Protein AF-A0A920Q979-F1 (afdb_monomer_lite)

Structure (mmCIF, N/CA/C/O backbone):
data_AF-A0A920Q979-F1
#
_entry.id   AF-A0A920Q979-F1
#
loop_
_atom_site.group_PDB
_atom_site.id
_atom_site.type_symbol
_atom_site.label_atom_id
_atom_site.label_alt_id
_atom_site.label_comp_id
_atom_site.label_asym_id
_atom_site.label_entity_id
_atom_site.label_seq_id
_atom_site.pdbx_PDB_ins_code
_atom_site.Cartn_x
_atom_site.Cartn_y
_atom_site.Cartn_z
_atom_site.occupancy
_atom_site.B_iso_or_equiv
_atom_site.auth_seq_id
_atom_site.auth_comp_id
_atom_site.auth_asym_id
_atom_site.auth_atom_id
_atom_site.pdbx_PDB_model_num
ATOM 1 N N . MET A 1 1 ? 5.033 8.538 -13.332 1.00 61.97 1 MET A N 1
ATOM 2 C CA . MET A 1 1 ? 4.486 7.210 -12.969 1.00 61.97 1 MET A CA 1
ATOM 3 C C . MET A 1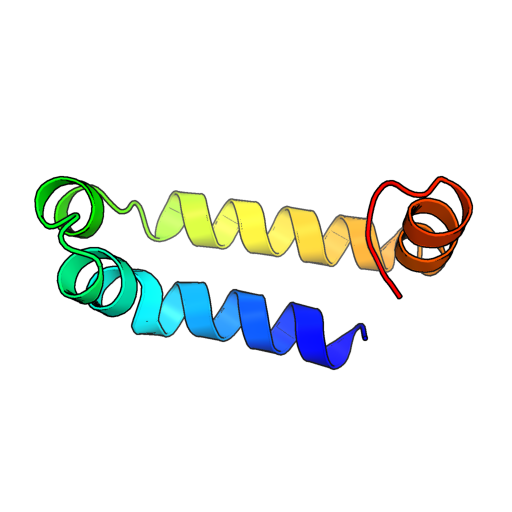 1 ? 5.115 6.570 -11.739 1.00 61.97 1 MET A C 1
ATOM 5 O O . MET A 1 1 ? 4.432 6.518 -10.731 1.00 61.97 1 MET A O 1
ATOM 9 N N . ARG A 1 2 ? 6.381 6.120 -11.732 1.00 67.69 2 ARG A N 1
ATOM 10 C CA . ARG A 1 2 ? 6.939 5.402 -10.556 1.00 67.69 2 ARG A CA 1
ATOM 11 C C . ARG A 1 2 ? 6.913 6.232 -9.258 1.00 67.69 2 ARG A C 1
ATOM 13 O O . ARG A 1 2 ? 6.535 5.726 -8.211 1.00 67.69 2 ARG A O 1
ATOM 20 N N . ALA A 1 3 ? 7.210 7.531 -9.355 1.00 77.31 3 ALA A N 1
ATOM 21 C CA . ALA A 1 3 ? 7.080 8.476 -8.242 1.00 77.31 3 ALA A CA 1
ATOM 22 C C . ALA A 1 3 ? 5.619 8.728 -7.811 1.00 77.31 3 ALA A C 1
ATOM 24 O O . ALA A 1 3 ? 5.367 8.902 -6.627 1.00 77.31 3 ALA A O 1
ATOM 25 N N . GLN A 1 4 ? 4.658 8.696 -8.745 1.00 82.31 4 GLN A N 1
ATOM 26 C CA . GLN A 1 4 ? 3.228 8.855 -8.435 1.00 82.31 4 GLN A CA 1
ATOM 27 C C . GLN A 1 4 ? 2.671 7.636 -7.699 1.00 82.31 4 GLN A C 1
ATOM 29 O O . GLN A 1 4 ? 1.911 7.811 -6.759 1.00 82.31 4 GLN A O 1
ATOM 34 N N . ILE A 1 5 ? 3.071 6.418 -8.082 1.00 84.88 5 ILE A N 1
ATOM 35 C CA . ILE A 1 5 ? 2.653 5.198 -7.376 1.00 84.88 5 ILE A CA 1
ATOM 36 C C . ILE A 1 5 ? 3.239 5.183 -5.967 1.00 84.88 5 ILE A C 1
ATOM 38 O O . ILE A 1 5 ? 2.504 4.980 -5.012 1.00 84.88 5 ILE A O 1
ATOM 42 N N . THR A 1 6 ? 4.536 5.469 -5.824 1.00 85.50 6 THR A N 1
ATOM 43 C CA . THR A 1 6 ? 5.170 5.633 -4.508 1.00 85.50 6 THR A CA 1
ATOM 44 C C . THR A 1 6 ? 4.411 6.634 -3.644 1.00 85.50 6 THR A C 1
ATOM 46 O O . THR A 1 6 ? 4.033 6.299 -2.527 1.00 85.50 6 THR A O 1
ATOM 49 N N . TRP A 1 7 ? 4.137 7.823 -4.184 1.00 89.38 7 TRP A N 1
ATOM 50 C CA . TRP A 1 7 ? 3.393 8.857 -3.475 1.00 89.38 7 TRP A CA 1
ATOM 51 C C . TRP A 1 7 ? 1.987 8.388 -3.078 1.00 89.38 7 TRP A C 1
ATOM 53 O O . TRP A 1 7 ? 1.598 8.563 -1.930 1.00 89.38 7 TRP A O 1
ATOM 63 N N . ALA A 1 8 ? 1.247 7.744 -3.986 1.00 89.62 8 ALA A N 1
ATOM 64 C CA . ALA A 1 8 ? -0.105 7.258 -3.717 1.00 89.62 8 ALA A CA 1
ATOM 65 C C . ALA A 1 8 ? -0.130 6.180 -2.623 1.00 89.62 8 ALA A C 1
ATOM 67 O O . ALA A 1 8 ? -0.981 6.227 -1.739 1.00 89.62 8 ALA A O 1
ATOM 68 N N . LEU A 1 9 ? 0.825 5.242 -2.637 1.00 91.00 9 LEU A N 1
ATOM 69 C CA . LEU A 1 9 ? 0.969 4.251 -1.568 1.00 91.00 9 LEU A CA 1
ATOM 70 C C . LEU A 1 9 ? 1.233 4.953 -0.226 1.00 91.00 9 LEU A C 1
ATOM 72 O O . LEU A 1 9 ? 0.565 4.668 0.766 1.00 91.00 9 LEU A O 1
ATOM 76 N N . ASP A 1 10 ? 2.131 5.936 -0.197 1.00 92.12 10 ASP A N 1
ATOM 77 C CA . ASP A 1 10 ? 2.421 6.675 1.034 1.00 92.12 10 ASP A CA 1
ATOM 78 C C . ASP A 1 10 ? 1.200 7.462 1.542 1.00 92.12 10 ASP A C 1
ATOM 80 O O . ASP A 1 10 ? 0.951 7.472 2.747 1.00 92.12 10 ASP A O 1
ATOM 84 N N . GLN A 1 11 ? 0.384 8.035 0.649 1.00 93.25 11 GLN A N 1
ATOM 85 C CA . GLN A 1 11 ? -0.881 8.675 1.030 1.00 93.25 11 GLN A CA 1
ATOM 86 C C . GLN A 1 11 ? -1.873 7.688 1.648 1.00 93.25 11 GLN A C 1
ATOM 88 O O . GLN A 1 11 ? -2.462 7.996 2.678 1.00 93.25 11 GLN A O 1
ATOM 93 N N . ILE A 1 12 ? -2.021 6.486 1.083 1.00 91.38 12 ILE A N 1
ATOM 94 C CA . ILE A 1 12 ? -2.907 5.454 1.647 1.00 91.38 12 ILE A CA 1
ATOM 95 C C . ILE A 1 12 ? -2.408 5.014 3.030 1.00 91.38 12 ILE A C 1
ATOM 97 O O . ILE A 1 12 ? -3.207 4.798 3.936 1.00 91.38 12 ILE A O 1
ATOM 101 N N . LYS A 1 13 ? -1.090 4.922 3.234 1.00 91.06 13 LYS A N 1
ATOM 102 C CA . LYS A 1 13 ? -0.524 4.572 4.545 1.00 91.06 13 LYS A CA 1
ATOM 103 C C . LYS A 1 13 ? -0.779 5.647 5.598 1.00 91.06 13 LYS A C 1
ATOM 105 O O . LYS A 1 13 ? -1.051 5.318 6.747 1.00 91.06 13 LYS A O 1
ATOM 110 N N . GLN A 1 14 ? -0.630 6.913 5.216 1.00 92.19 14 GLN A N 1
ATOM 111 C CA . GLN A 1 14 ? -0.705 8.048 6.137 1.00 92.19 14 GLN A CA 1
ATOM 112 C C . GLN A 1 14 ? -2.146 8.458 6.435 1.00 92.19 14 GLN A C 1
ATOM 114 O O . GLN A 1 14 ? -2.465 8.742 7.583 1.00 92.19 14 GLN A O 1
ATOM 119 N N . ASN A 1 15 ? -3.006 8.435 5.417 1.00 93.94 15 ASN A N 1
ATOM 120 C CA . ASN A 1 15 ? -4.340 9.030 5.465 1.00 93.94 15 ASN A CA 1
ATOM 121 C C . ASN A 1 15 ? -5.455 8.007 5.201 1.00 93.94 15 ASN A C 1
ATOM 123 O O . ASN A 1 15 ? -6.624 8.368 5.187 1.00 93.94 15 ASN A O 1
ATOM 127 N N . GLY A 1 16 ? -5.135 6.726 4.978 1.00 91.25 16 GLY A N 1
ATOM 128 C CA . GLY A 1 16 ? -6.117 5.720 4.556 1.00 91.25 16 GLY A CA 1
ATOM 129 C C . GLY A 1 16 ? -7.270 5.515 5.539 1.00 91.25 16 GLY A C 1
ATOM 130 O O . GLY A 1 16 ? -8.388 5.263 5.103 1.00 91.25 16 GLY A O 1
ATOM 131 N N . LYS A 1 17 ? -7.028 5.676 6.847 1.00 93.06 17 LYS A N 1
ATOM 132 C CA . LYS A 1 17 ? -8.099 5.641 7.858 1.00 93.06 17 LYS A CA 1
ATOM 133 C C . LYS A 1 17 ? -9.075 6.798 7.679 1.00 93.06 17 LYS A C 1
ATOM 135 O O . LYS A 1 17 ? -10.277 6.564 7.604 1.00 93.06 17 LYS A O 1
ATOM 140 N N . ASP A 1 18 ? -8.551 8.011 7.546 1.00 93.75 18 ASP A N 1
ATOM 141 C CA . ASP A 1 18 ? -9.362 9.215 7.365 1.00 93.75 18 ASP A CA 1
ATOM 142 C C . ASP A 1 18 ? -10.127 9.152 6.039 1.00 93.75 18 ASP A C 1
ATOM 144 O O . ASP A 1 18 ? -11.328 9.392 6.011 1.00 93.75 18 ASP A O 1
ATOM 148 N N . MET A 1 19 ? -9.482 8.693 4.960 1.00 94.25 19 MET A N 1
ATOM 149 C CA . MET A 1 19 ? -10.134 8.490 3.660 1.00 94.25 19 MET A CA 1
ATOM 150 C C . MET A 1 19 ? -11.289 7.478 3.730 1.00 94.25 19 MET A C 1
ATOM 152 O O . MET A 1 19 ? -12.315 7.673 3.080 1.00 94.25 19 MET A O 1
ATOM 156 N N . LEU A 1 20 ? -11.137 6.392 4.497 1.00 94.56 20 LEU A N 1
ATOM 157 C CA . LEU A 1 20 ? -12.201 5.403 4.698 1.00 94.56 20 LEU A CA 1
ATOM 158 C C . LEU A 1 20 ? -13.359 5.986 5.514 1.00 94.56 20 LEU A C 1
ATOM 160 O O . LEU A 1 20 ? -14.516 5.795 5.142 1.00 94.56 20 LEU A O 1
ATOM 164 N N . ALA A 1 21 ? -13.060 6.729 6.580 1.00 94.50 21 ALA A N 1
ATOM 165 C CA . ALA A 1 21 ? -14.074 7.383 7.401 1.00 94.50 21 ALA A CA 1
ATOM 166 C C . ALA A 1 21 ? -14.851 8.453 6.610 1.00 94.50 21 ALA A C 1
ATOM 168 O O . ALA A 1 21 ? -16.079 8.447 6.613 1.00 94.50 21 ALA A O 1
ATOM 169 N N . GLU A 1 22 ? -14.158 9.313 5.858 1.00 95.00 22 GLU A N 1
ATOM 170 C CA . GLU A 1 22 ? -14.768 10.342 4.999 1.00 95.00 22 GLU A CA 1
ATOM 171 C C . GLU A 1 22 ? -15.659 9.745 3.901 1.00 95.00 22 GLU A C 1
ATOM 173 O O . GLU A 1 22 ? -16.664 10.342 3.514 1.00 95.00 22 GLU A O 1
ATOM 178 N N . ALA A 1 23 ? -15.321 8.548 3.417 1.00 95.19 23 ALA A N 1
ATOM 179 C CA . ALA A 1 23 ? -16.125 7.804 2.453 1.00 95.19 23 ALA A CA 1
ATOM 180 C C . ALA A 1 23 ? -17.322 7.058 3.085 1.00 95.19 23 ALA A C 1
ATOM 182 O O . ALA A 1 23 ? -18.085 6.418 2.360 1.00 95.19 23 ALA A O 1
ATOM 183 N N . GLY A 1 24 ? -17.509 7.143 4.409 1.00 96.56 24 GLY A N 1
ATOM 184 C CA . GLY A 1 24 ? -18.602 6.497 5.141 1.00 96.56 24 GLY A CA 1
ATOM 185 C C . GLY A 1 24 ? -18.336 5.041 5.540 1.00 96.56 24 GLY A C 1
ATOM 186 O O . GLY A 1 24 ? -19.274 4.324 5.880 1.00 96.56 24 GLY A O 1
ATOM 187 N N . PHE A 1 25 ? -17.079 4.588 5.504 1.00 95.38 25 PHE A N 1
ATOM 188 C CA . PHE A 1 25 ? -16.656 3.234 5.881 1.00 95.38 25 PHE A CA 1
ATOM 189 C C . PHE A 1 25 ? -15.949 3.214 7.247 1.00 95.38 25 PHE A C 1
ATOM 191 O O . PHE A 1 25 ? -14.808 2.766 7.363 1.00 95.38 25 PHE A O 1
ATOM 198 N N . GLU A 1 26 ? -16.624 3.693 8.292 1.00 94.50 26 GLU A N 1
ATOM 199 C CA . GLU A 1 26 ? -16.071 3.823 9.653 1.00 94.50 26 GLU A CA 1
ATOM 200 C C . GLU A 1 26 ? -15.554 2.487 10.221 1.00 94.50 26 GLU A C 1
ATOM 202 O O . GLU A 1 26 ? -14.424 2.415 10.698 1.00 94.50 26 GLU A O 1
ATOM 207 N N . GLU A 1 27 ? -16.316 1.398 10.074 1.00 94.56 27 GLU A N 1
ATOM 208 C CA . GLU A 1 27 ? -15.907 0.060 10.537 1.00 94.56 27 GLU A CA 1
ATOM 209 C C . GLU A 1 27 ? -14.634 -0.435 9.824 1.00 94.56 27 GLU A C 1
ATOM 211 O O . GLU A 1 27 ? -13.736 -1.010 10.440 1.00 94.56 27 GLU A O 1
ATOM 216 N N . ALA A 1 28 ? -14.506 -0.156 8.523 1.00 92.44 28 ALA A N 1
ATOM 217 C CA . ALA A 1 28 ? -13.309 -0.510 7.763 1.00 92.44 28 ALA A CA 1
ATOM 218 C C . ALA A 1 28 ? -12.103 0.366 8.144 1.00 92.44 28 ALA A C 1
ATOM 220 O O . ALA A 1 28 ? -10.972 -0.120 8.138 1.00 92.44 28 ALA A O 1
ATOM 221 N N . ALA A 1 29 ? -12.327 1.639 8.487 1.00 93.25 29 ALA A N 1
ATOM 222 C CA . ALA A 1 29 ? -11.280 2.539 8.966 1.00 93.25 29 ALA A CA 1
ATOM 223 C C . ALA A 1 29 ? -10.690 2.059 10.304 1.00 93.25 29 ALA A C 1
ATOM 225 O O . ALA A 1 29 ? -9.468 2.080 10.494 1.00 93.25 29 ALA A O 1
ATOM 226 N N . GLU A 1 30 ? -11.542 1.579 11.214 1.00 93.69 30 GLU A N 1
ATOM 227 C CA . GLU A 1 30 ? -11.122 0.987 12.488 1.00 93.69 30 GLU A CA 1
ATOM 228 C C . GLU A 1 30 ? -10.382 -0.339 12.288 1.00 93.69 30 GLU A C 1
ATOM 230 O O . GLU A 1 30 ? -9.338 -0.565 12.907 1.00 93.69 30 GLU A O 1
ATOM 235 N N . ALA A 1 31 ? -10.876 -1.178 11.375 1.00 95.12 31 ALA A N 1
ATOM 236 C CA . ALA A 1 31 ? -10.290 -2.474 11.049 1.00 95.12 31 ALA A CA 1
ATOM 237 C C . ALA A 1 31 ? -9.037 -2.398 10.155 1.00 95.12 31 ALA A C 1
ATOM 239 O O . ALA A 1 31 ? -8.443 -3.437 9.855 1.00 95.12 31 ALA A O 1
ATOM 240 N N . LEU A 1 32 ? -8.618 -1.205 9.710 1.00 92.12 32 LEU A N 1
ATOM 241 C CA . LEU A 1 32 ? -7.469 -1.061 8.819 1.00 92.12 32 LEU A CA 1
ATOM 242 C C . LEU A 1 32 ? -6.168 -1.496 9.511 1.00 92.12 32 LEU A C 1
ATOM 244 O O . LEU A 1 32 ? -5.614 -0.786 10.360 1.00 92.12 32 LEU A O 1
ATOM 248 N N . ASP A 1 33 ? -5.647 -2.641 9.074 1.00 94.81 33 ASP A N 1
ATOM 249 C CA . ASP A 1 33 ? -4.356 -3.176 9.493 1.00 94.81 33 ASP A CA 1
ATOM 250 C C . ASP A 1 33 ? -3.209 -2.455 8.767 1.00 94.81 33 ASP A C 1
ATOM 252 O O . ASP A 1 33 ? -2.920 -2.683 7.587 1.00 94.81 33 ASP A O 1
ATOM 256 N N . LEU A 1 34 ? -2.538 -1.567 9.501 1.00 90.62 34 LEU A N 1
ATOM 257 C CA . LEU A 1 34 ? -1.429 -0.768 8.985 1.00 90.62 34 LEU A CA 1
ATOM 258 C C . LEU A 1 34 ? -0.166 -1.593 8.707 1.00 90.62 34 LEU A C 1
ATOM 260 O O . LEU A 1 34 ? 0.642 -1.181 7.872 1.00 90.62 34 LEU A O 1
ATOM 264 N N . GLN A 1 35 ? 0.018 -2.730 9.384 1.00 92.75 35 GLN A N 1
ATOM 265 C CA . GLN A 1 35 ? 1.162 -3.606 9.145 1.00 92.75 35 GLN A CA 1
ATOM 266 C C . GLN A 1 35 ? 0.949 -4.393 7.855 1.00 92.75 35 GLN A C 1
ATOM 268 O O . GLN A 1 35 ? 1.806 -4.357 6.974 1.00 92.75 35 GLN A O 1
ATOM 273 N N . MET A 1 36 ? -0.229 -5.001 7.692 1.00 93.56 36 MET A N 1
ATOM 274 C CA . MET A 1 36 ? -0.599 -5.675 6.446 1.00 93.56 36 MET A CA 1
ATOM 275 C C . MET A 1 36 ? -0.532 -4.713 5.251 1.00 93.56 36 MET A C 1
ATOM 277 O O . MET A 1 36 ? -0.039 -5.072 4.180 1.00 93.56 36 MET A O 1
ATOM 281 N N . LEU A 1 37 ? -0.982 -3.466 5.435 1.00 93.25 37 LEU A N 1
ATOM 282 C CA . LEU A 1 37 ? -0.875 -2.428 4.414 1.00 93.25 37 LEU A CA 1
ATOM 283 C C . LEU A 1 37 ? 0.588 -2.118 4.066 1.00 93.25 37 LEU A C 1
ATOM 285 O O . LEU A 1 37 ? 0.923 -2.025 2.886 1.00 93.25 37 LEU A O 1
ATOM 289 N N . ALA A 1 38 ? 1.466 -1.971 5.061 1.00 91.44 38 ALA A N 1
ATOM 290 C CA . ALA A 1 38 ? 2.885 -1.712 4.828 1.00 91.44 38 ALA A CA 1
ATOM 291 C C . ALA A 1 38 ? 3.567 -2.863 4.067 1.00 91.44 38 ALA A C 1
ATOM 293 O O . ALA A 1 38 ? 4.318 -2.606 3.124 1.00 91.44 38 ALA A O 1
ATOM 294 N N . ASP A 1 39 ? 3.258 -4.111 4.418 1.00 95.31 39 ASP A N 1
ATOM 295 C CA . ASP A 1 39 ? 3.817 -5.294 3.758 1.00 95.31 39 ASP A CA 1
ATOM 296 C C . ASP A 1 39 ? 3.360 -5.382 2.292 1.00 95.31 39 ASP A C 1
ATOM 298 O O . ASP A 1 39 ? 4.164 -5.628 1.386 1.00 95.31 39 ASP A O 1
ATOM 302 N N . ALA A 1 40 ? 2.081 -5.096 2.026 1.00 94.19 40 ALA A N 1
ATOM 303 C CA . ALA A 1 40 ? 1.550 -5.034 0.667 1.00 94.19 40 ALA A CA 1
ATOM 304 C C . ALA A 1 40 ? 2.216 -3.923 -0.164 1.00 94.19 40 ALA A C 1
ATOM 306 O O . ALA A 1 40 ? 2.527 -4.120 -1.342 1.00 94.19 40 ALA A O 1
ATOM 307 N N . GLN A 1 41 ? 2.473 -2.760 0.440 1.00 93.62 41 GLN A N 1
ATOM 308 C CA . GLN A 1 41 ? 3.159 -1.655 -0.230 1.00 93.62 41 GLN A CA 1
ATOM 309 C C . GLN A 1 41 ? 4.588 -2.015 -0.618 1.00 93.62 41 GLN A C 1
ATOM 311 O O . GLN A 1 41 ? 5.008 -1.704 -1.734 1.00 93.62 41 GLN A O 1
ATOM 316 N N . GLU A 1 42 ? 5.319 -2.689 0.266 1.00 94.25 42 GLU A N 1
ATOM 317 C CA . GLU A 1 42 ? 6.675 -3.142 -0.028 1.00 94.25 42 GLU A CA 1
ATOM 318 C C . GLU A 1 42 ? 6.682 -4.170 -1.166 1.00 94.25 42 GLU A C 1
ATOM 320 O O . GLU A 1 42 ? 7.451 -4.033 -2.118 1.00 94.25 42 GLU A O 1
ATOM 325 N N . ALA A 1 43 ? 5.750 -5.127 -1.154 1.00 94.25 43 ALA A N 1
ATOM 326 C CA . ALA A 1 43 ? 5.611 -6.105 -2.232 1.00 94.25 43 ALA A CA 1
ATOM 327 C C . ALA A 1 43 ? 5.337 -5.443 -3.599 1.00 94.25 43 ALA A C 1
ATOM 329 O O . ALA A 1 43 ? 5.928 -5.826 -4.614 1.00 94.25 43 ALA A O 1
ATOM 330 N N . ILE A 1 44 ? 4.487 -4.410 -3.638 1.00 90.56 44 ILE A N 1
ATOM 331 C CA . ILE A 1 44 ? 4.218 -3.634 -4.860 1.00 90.56 44 ILE A CA 1
ATOM 332 C C . ILE A 1 44 ? 5.484 -2.901 -5.326 1.00 90.56 44 ILE A C 1
ATOM 334 O O . ILE A 1 44 ? 5.817 -2.931 -6.516 1.00 90.56 44 ILE A O 1
ATOM 338 N N . ARG A 1 45 ? 6.210 -2.254 -4.405 1.00 89.94 45 ARG A N 1
ATOM 339 C CA . ARG A 1 45 ? 7.456 -1.530 -4.712 1.00 89.94 45 ARG A CA 1
ATOM 340 C C . ARG A 1 45 ? 8.524 -2.469 -5.273 1.00 89.94 45 ARG A C 1
ATOM 342 O O . ARG A 1 45 ? 9.126 -2.134 -6.296 1.00 89.94 45 ARG A O 1
ATOM 349 N N . ALA A 1 46 ? 8.701 -3.637 -4.658 1.00 92.38 46 ALA A N 1
ATOM 350 C CA . ALA A 1 46 ? 9.615 -4.679 -5.115 1.00 92.38 46 ALA A CA 1
ATOM 351 C C . ALA A 1 46 ? 9.240 -5.166 -6.522 1.00 92.38 46 ALA A C 1
ATOM 353 O O . ALA A 1 46 ? 10.062 -5.119 -7.435 1.00 92.38 46 ALA A O 1
ATOM 354 N N . ARG A 1 47 ? 7.963 -5.495 -6.763 1.00 90.69 47 ARG A N 1
ATOM 355 C CA . ARG A 1 47 ? 7.509 -5.958 -8.084 1.00 90.69 47 ARG A CA 1
ATOM 356 C C . ARG A 1 47 ? 7.747 -4.926 -9.192 1.00 90.69 47 ARG A C 1
ATOM 358 O O . ARG A 1 47 ? 8.139 -5.292 -10.300 1.00 90.69 47 ARG A O 1
ATOM 365 N N . LEU A 1 48 ? 7.532 -3.643 -8.896 1.00 88.75 48 LEU A N 1
ATOM 366 C CA . LEU A 1 48 ? 7.806 -2.534 -9.816 1.00 88.75 48 LEU A CA 1
ATOM 367 C C . LEU A 1 48 ? 9.303 -2.250 -9.997 1.00 88.75 48 LEU A C 1
ATOM 369 O O . LEU A 1 48 ? 9.669 -1.472 -10.879 1.00 88.75 48 LEU A O 1
ATOM 373 N N . ALA A 1 49 ? 10.172 -2.745 -9.113 1.00 88.81 49 ALA A N 1
ATOM 374 C CA . ALA A 1 49 ? 11.628 -2.692 -9.269 1.00 88.81 49 ALA A CA 1
ATOM 375 C C . ALA A 1 49 ? 12.126 -3.821 -10.155 1.00 88.81 49 ALA A C 1
ATOM 377 O O . ALA A 1 49 ? 12.926 -3.569 -11.054 1.00 88.81 49 ALA A O 1
ATOM 378 N N . ASP A 1 50 ? 11.570 -5.010 -9.955 1.00 93.88 50 ASP A N 1
ATOM 379 C CA . ASP A 1 50 ? 11.930 -6.206 -10.704 1.00 93.88 50 ASP A CA 1
ATOM 380 C C . ASP A 1 50 ? 11.477 -6.148 -12.171 1.00 93.88 50 ASP A C 1
ATOM 382 O O . ASP A 1 50 ? 12.137 -6.709 -13.042 1.00 93.88 50 ASP A O 1
ATOM 386 N N . ASP A 1 51 ? 10.367 -5.464 -12.480 1.00 90.94 51 ASP A N 1
ATOM 387 C CA . ASP A 1 51 ? 9.902 -5.257 -13.860 1.00 90.94 51 ASP A CA 1
ATOM 388 C C . ASP A 1 51 ? 9.535 -3.785 -14.117 1.00 90.94 51 ASP A C 1
ATOM 390 O O . ASP A 1 51 ? 8.371 -3.390 -13.988 1.00 90.94 51 ASP A O 1
ATOM 394 N N . PRO A 1 52 ? 10.511 -2.950 -14.523 1.00 85.06 52 PRO A N 1
ATOM 395 C CA . PRO A 1 52 ? 10.281 -1.537 -14.825 1.00 85.06 52 PRO A CA 1
ATOM 396 C C . PRO A 1 52 ? 9.278 -1.292 -15.963 1.00 85.06 52 PRO A C 1
ATOM 398 O O . PRO A 1 52 ? 8.722 -0.199 -16.063 1.00 85.06 52 PRO A O 1
ATOM 401 N N . GLN A 1 53 ? 9.036 -2.292 -16.819 1.00 90.00 53 GLN A N 1
ATOM 402 C CA . GLN A 1 53 ? 8.086 -2.207 -17.932 1.00 90.00 53 GLN A CA 1
ATOM 403 C C . GLN A 1 53 ? 6.675 -2.654 -17.546 1.00 90.00 53 GLN A C 1
ATOM 405 O O . GLN A 1 53 ? 5.769 -2.547 -18.370 1.00 90.00 53 GLN A O 1
ATOM 410 N N . LEU A 1 54 ? 6.460 -3.132 -16.317 1.00 89.25 54 LEU A N 1
ATOM 411 C CA . LEU A 1 54 ? 5.184 -3.696 -15.880 1.00 89.25 54 LEU A CA 1
ATOM 412 C C . LEU A 1 54 ? 4.000 -2.756 -16.127 1.00 89.25 54 LEU A C 1
ATOM 414 O O . LEU A 1 54 ? 2.950 -3.201 -16.580 1.00 89.25 54 LEU A O 1
ATOM 418 N N . ILE A 1 55 ? 4.181 -1.455 -15.882 1.00 87.12 55 ILE A N 1
ATOM 419 C CA . ILE A 1 55 ? 3.116 -0.466 -16.086 1.00 87.12 55 ILE A CA 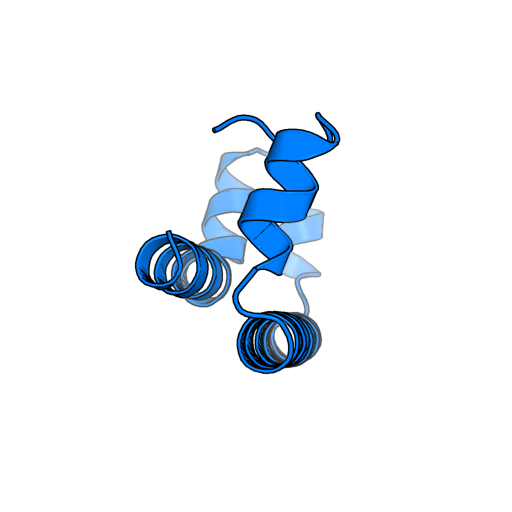1
ATOM 420 C C . ILE A 1 55 ? 2.828 -0.277 -17.578 1.00 87.12 55 ILE A C 1
ATOM 422 O O . ILE A 1 55 ? 1.667 -0.256 -17.968 1.00 87.12 55 ILE A O 1
ATOM 426 N N . SER A 1 56 ? 3.868 -0.204 -18.417 1.00 89.38 56 SER A N 1
ATOM 427 C CA . SER A 1 56 ? 3.693 -0.131 -19.875 1.00 89.38 56 SER A CA 1
ATOM 428 C C . SER A 1 56 ? 2.938 -1.353 -20.385 1.00 89.38 56 SER A C 1
ATOM 430 O O . SER A 1 56 ? 1.939 -1.202 -21.072 1.00 89.38 56 SER A O 1
ATOM 432 N N . LYS A 1 57 ? 3.33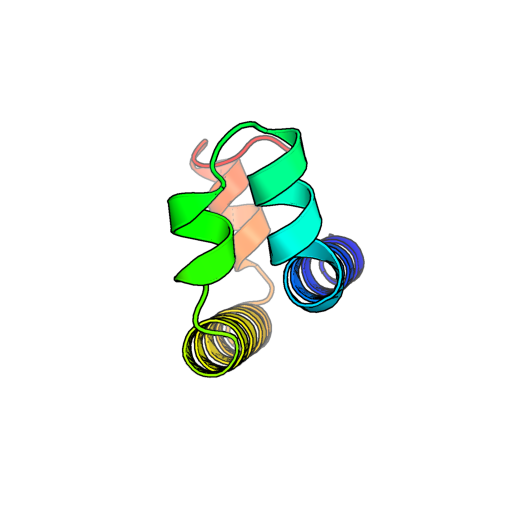5 -2.558 -19.955 1.00 91.81 57 LYS A N 1
ATOM 433 C CA . LYS A 1 57 ? 2.651 -3.806 -20.319 1.00 91.81 57 LYS A CA 1
ATOM 434 C C . LYS A 1 57 ? 1.182 -3.800 -19.892 1.00 91.81 57 LYS A C 1
ATOM 436 O O . LYS A 1 57 ? 0.339 -4.266 -20.646 1.00 91.81 57 LYS A O 1
ATOM 441 N 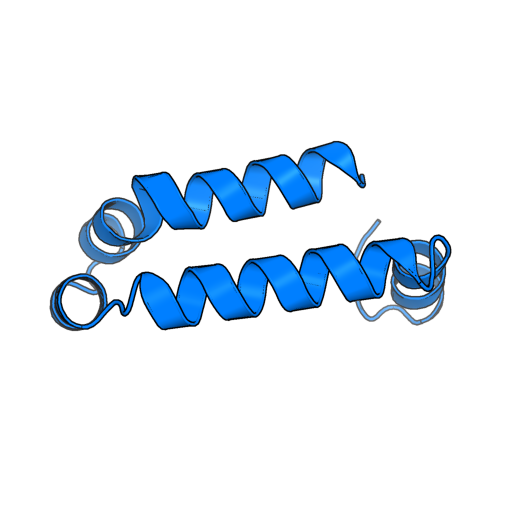N . ALA A 1 58 ? 0.868 -3.285 -18.703 1.00 87.50 58 ALA A N 1
ATOM 442 C CA . ALA A 1 58 ? -0.510 -3.203 -18.222 1.00 87.50 58 ALA A CA 1
ATOM 443 C C . ALA A 1 58 ? -1.363 -2.218 -19.043 1.00 87.50 58 ALA A C 1
ATOM 445 O O . ALA A 1 58 ? -2.532 -2.503 -19.297 1.00 87.50 58 ALA A O 1
ATOM 446 N N . ILE A 1 59 ? -0.777 -1.104 -19.497 1.00 90.50 59 ILE A N 1
ATOM 447 C CA . ILE A 1 59 ? -1.422 -0.156 -20.420 1.00 90.50 59 ILE A CA 1
ATOM 448 C C . ILE A 1 59 ? -1.630 -0.801 -21.794 1.00 90.50 59 ILE A C 1
ATOM 450 O O . ILE A 1 59 ? -2.740 -0.778 -22.317 1.00 90.50 59 ILE A O 1
ATOM 454 N N . ASP A 1 60 ? -0.594 -1.434 -22.349 1.00 93.88 60 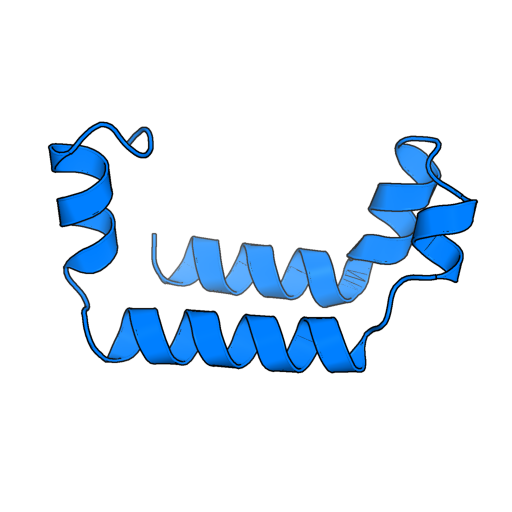ASP A N 1
ATOM 455 C CA . ASP A 1 60 ? -0.645 -2.092 -23.662 1.00 93.88 60 ASP A CA 1
ATOM 456 C C . ASP A 1 60 ? -1.685 -3.227 -23.695 1.00 93.88 60 ASP A C 1
ATOM 458 O O . ASP A 1 60 ? -2.269 -3.523 -24.735 1.00 93.88 60 ASP A O 1
ATOM 462 N N . GLN A 1 61 ? -1.942 -3.852 -22.542 1.00 93.44 61 GLN A N 1
ATOM 463 C CA . GLN A 1 61 ? -2.970 -4.881 -22.360 1.00 93.44 61 GLN A CA 1
ATOM 464 C C . GLN A 1 61 ? -4.364 -4.317 -22.037 1.00 93.44 61 GLN A C 1
ATOM 466 O O . GLN A 1 61 ? -5.306 -5.093 -21.891 1.00 93.44 61 GLN A O 1
ATOM 471 N N . GLY A 1 62 ? -4.516 -2.997 -21.899 1.00 90.56 62 GLY A N 1
ATOM 472 C CA . GLY A 1 62 ? -5.784 -2.358 -21.539 1.00 90.56 62 GLY A CA 1
ATOM 473 C C . GLY A 1 62 ? -6.266 -2.676 -20.119 1.00 90.56 62 GLY A C 1
ATOM 474 O O . GLY A 1 62 ? -7.452 -2.532 -19.831 1.00 90.56 62 GLY A O 1
ATOM 475 N N . LEU A 1 63 ? -5.372 -3.126 -19.231 1.00 87.69 63 LEU A N 1
ATOM 476 C CA . LEU A 1 63 ? -5.699 -3.428 -17.832 1.00 87.69 63 LEU A CA 1
ATOM 477 C C . LEU A 1 63 ? -5.838 -2.156 -16.995 1.00 87.69 63 LEU A C 1
ATOM 479 O O . LEU A 1 63 ? -6.580 -2.130 -16.016 1.00 87.69 63 LEU A O 1
ATOM 483 N N . ILE A 1 64 ? -5.102 -1.113 -17.375 1.00 84.75 64 ILE A N 1
ATOM 484 C CA . ILE A 1 64 ? -5.149 0.212 -16.766 1.00 84.75 64 ILE A CA 1
ATOM 485 C C . ILE A 1 64 ? -5.085 1.278 -17.859 1.00 84.75 64 ILE A C 1
ATOM 487 O O . ILE A 1 64 ? -4.521 1.051 -18.929 1.00 84.75 64 ILE A O 1
ATOM 491 N N . ASN A 1 65 ? -5.644 2.450 -17.572 1.00 80.44 65 ASN A N 1
ATOM 492 C CA . ASN A 1 65 ? -5.558 3.600 -18.467 1.00 80.44 65 ASN A CA 1
ATOM 493 C C . ASN A 1 65 ? -4.196 4.300 -18.326 1.00 80.44 65 ASN A C 1
ATOM 495 O O . ASN A 1 65 ? -3.597 4.280 -17.247 1.00 80.44 65 ASN A O 1
ATOM 499 N N . ALA A 1 66 ? -3.733 4.899 -19.426 1.00 71.38 66 ALA A N 1
ATOM 500 C CA . ALA A 1 66 ?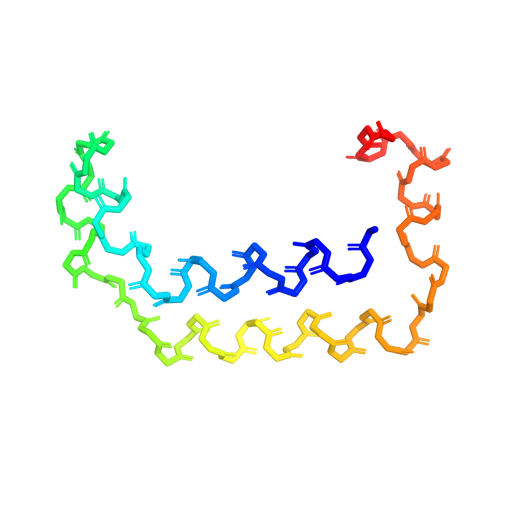 -2.511 5.702 -19.487 1.00 71.38 66 ALA A CA 1
ATOM 501 C C . ALA A 1 66 ? -2.686 7.090 -18.854 1.00 71.38 66 ALA A C 1
ATOM 503 O O . ALA A 1 66 ? -3.786 7.671 -19.005 1.00 71.38 66 ALA A O 1
#

Sequence (66 aa):
MRAQITWALDQIKQNGKDMLAEAGFEEAAEALDLQMLADAQEAIRARLADDPQLISKAIDQGLINA

pLDDT: mean 90.14, std 6.3, range [61.97, 96.56]

Foldseek 3Di:
DLVVLVVVLVCCLVCVLVVCVVVVNNVVSVVDDSVVSVVVSVVVNVVCVVDVCVVVVCCVVVVDPD

Secondary structure (DSSP, 8-state):
-HHHHHHHHHHHHHHHHHHHHHTT-HHHHHT--HHHHHHHHHHHHHHHHH-TTHHHHHHHTTSS--

Radius of gyration: 14.07 Å; chains: 1; bounding box: 30×16×36 Å